Protein AF-A0A9P6XPJ1-F1 (afdb_monomer)

Radius of gyration: 18.8 Å; Cα contacts (8 Å, |Δi|>4): 236; ch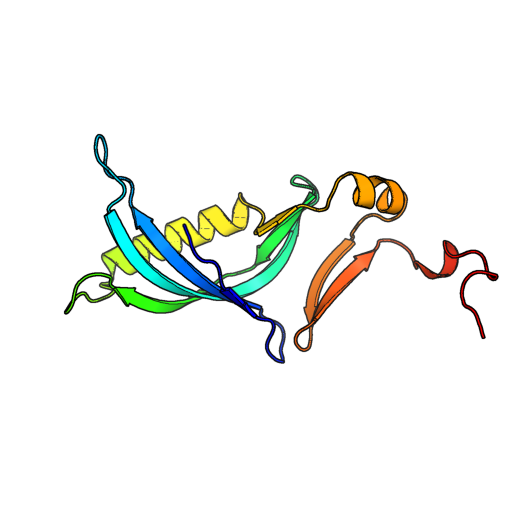ains: 1; bounding box: 53×30×53 Å

Solvent-accessible surface area (backbone atoms only — not comparable to full-atom values): 7744 Å² total; per-residue (Å²): 115,47,78,76,45,78,45,50,48,83,40,51,40,35,38,41,35,30,38,39,54,46,79,46,94,96,54,77,60,46,69,53,24,38,41,32,30,38,20,34,41,33,58,38,82,91,76,46,16,37,20,47,31,83,65,43,82,75,46,72,48,50,64,52,91,88,57,72,85,43,74,66,59,46,51,53,51,51,53,50,50,57,51,40,34,74,74,47,56,84,42,65,64,53,67,76,55,47,60,77,32,65,87,43,48,77,68,43,34,36,36,50,69,34,35,84,47,76,41,49,76,57,70,67,75,83,72,52,65,94,80,73,78,74,133

Foldseek 3Di:
DDDWDWFQAFDWKIKIKDWDWDDDPPDDTHTFFIWIKIFKWKQDPVQQAIFGHPIDTPDTDGPDPPDDCDPVVVVVVVVVNVVCRVPPHPGHDDVVVCVVCVVWAFPIWTRHRRDIDTDTPDDCVVVDDPPPPDD

Secondary structure (DSSP, 8-state):
-EEEEEE--SSS-EEEEEEEEEPPTTSPPEEEEEEEEEEEEEEETTTTEEEEEEEEEEEEEESSTT----HHHHHHHHHHHHHHHHH--SEEPPHHHHHHTSSS-EEEEEEETTEEEEEESS-GGGTS-TTSS--

Nearest PDB structures (foldseek):
  3l6i-assembly2_B  TM=6.803E-01  e=3.634E-03  Escherichia coli K-12
  1bp1-assembly1_A  TM=3.523E-01  e=2.879E-02  Homo sapiens
  6q0w-assembly1_C  TM=2.611E-01  e=1.397E-01  Homo sapiens
  4if5-assembly1_A  TM=2.647E-01  e=2.995E-01  Homo sapiens

Sequence (135 aa):
MSHPQLSLPAGERLHLGMDVALATAGGNPAKLGTVKLSSGLRYDAQTQGFHLQQPSVDDFTPANQGGRLDSRTRGLLNAWLSDYAQREPIYKLDPAMAGVLGALQVQSAQVKNGKLVVTFNQNLGNLVPAGILGK

Organism: NCBI:txid936053

Mean predicted aligned error: 8.5 Å

Structure (mmCIF, N/CA/C/O backbone):
data_AF-A0A9P6XPJ1-F1
#
_entry.id   AF-A0A9P6XPJ1-F1
#
loop_
_atom_site.group_PDB
_atom_site.id
_atom_site.type_symbol
_atom_site.label_atom_id
_atom_site.label_alt_id
_atom_site.label_comp_id
_atom_site.label_asym_id
_atom_site.label_entity_id
_atom_site.label_seq_id
_atom_site.pdbx_PDB_ins_code
_atom_site.Cartn_x
_atom_site.Cartn_y
_atom_site.Cartn_z
_atom_site.occupancy
_atom_site.B_iso_or_equiv
_atom_site.auth_seq_id
_atom_site.auth_comp_id
_atom_site.auth_asym_id
_atom_site.auth_atom_id
_atom_site.pdbx_PDB_model_num
ATOM 1 N N . MET A 1 1 ? 5.167 8.720 -9.029 1.00 75.88 1 MET A N 1
ATOM 2 C CA . MET A 1 1 ? 4.073 7.733 -9.140 1.00 75.88 1 MET A CA 1
ATOM 3 C C . MET A 1 1 ? 2.792 8.484 -9.445 1.00 75.88 1 MET A C 1
ATOM 5 O O . MET A 1 1 ? 2.632 9.572 -8.904 1.00 75.88 1 MET A O 1
ATOM 9 N N . SER A 1 2 ? 1.909 7.949 -10.285 1.00 83.69 2 SER A N 1
ATOM 10 C CA . SER A 1 2 ? 0.612 8.575 -10.594 1.00 83.69 2 SER A CA 1
ATOM 11 C C . SER A 1 2 ? -0.471 7.530 -10.872 1.00 83.69 2 SER A C 1
ATOM 13 O O . SER A 1 2 ? -0.165 6.357 -11.079 1.00 83.69 2 SER A O 1
ATOM 15 N N . HIS A 1 3 ? -1.734 7.965 -10.863 1.00 88.12 3 HIS A N 1
ATOM 16 C CA . HIS A 1 3 ? -2.918 7.137 -11.141 1.00 88.12 3 HIS A CA 1
ATOM 17 C C . HIS A 1 3 ? -3.021 5.847 -10.297 1.00 88.12 3 HIS A C 1
ATOM 19 O O . HIS A 1 3 ? -3.149 4.762 -10.867 1.00 88.12 3 HIS A O 1
ATOM 25 N N . PRO A 1 4 ? -2.954 5.926 -8.951 1.00 89.94 4 PRO A N 1
ATOM 26 C CA . PRO A 1 4 ? -3.089 4.745 -8.108 1.00 89.94 4 PRO A CA 1
ATOM 27 C C . PRO A 1 4 ? -4.505 4.161 -8.197 1.00 89.94 4 PRO A C 1
ATOM 29 O O . PRO A 1 4 ? -5.500 4.879 -8.121 1.00 89.94 4 PRO A O 1
ATOM 32 N N . GLN A 1 5 ? -4.584 2.842 -8.324 1.00 92.50 5 GLN A N 1
ATOM 33 C CA . GLN A 1 5 ? -5.819 2.067 -8.377 1.00 92.50 5 GLN A CA 1
ATOM 34 C C . GLN A 1 5 ? -5.742 0.985 -7.307 1.00 92.50 5 GLN A C 1
ATOM 36 O O . GLN A 1 5 ? -5.007 0.010 -7.453 1.00 92.50 5 GLN A O 1
ATOM 41 N N . LEU A 1 6 ? -6.474 1.186 -6.214 1.00 91.75 6 LEU A N 1
ATOM 42 C CA . LEU A 1 6 ? -6.504 0.276 -5.076 1.00 91.75 6 LEU A CA 1
ATOM 43 C C . LEU A 1 6 ? -7.742 -0.617 -5.148 1.00 91.75 6 LEU A C 1
ATOM 45 O O . LEU A 1 6 ? -8.851 -0.137 -5.373 1.00 91.75 6 LEU A O 1
ATOM 49 N N . SER A 1 7 ? -7.561 -1.906 -4.880 1.00 94.75 7 SER A N 1
ATOM 50 C CA . SER A 1 7 ? -8.668 -2.828 -4.633 1.00 94.75 7 SER A CA 1
ATOM 51 C C . SER A 1 7 ? -8.352 -3.779 -3.481 1.00 94.75 7 SER A C 1
ATOM 53 O O . SER A 1 7 ? -7.192 -4.077 -3.191 1.00 94.75 7 SER A O 1
ATOM 55 N N . LEU A 1 8 ? -9.406 -4.239 -2.811 1.00 94.69 8 LEU A N 1
ATOM 56 C CA . LEU A 1 8 ? -9.347 -5.202 -1.715 1.00 94.69 8 LEU A CA 1
ATOM 57 C C . LEU A 1 8 ? -10.127 -6.457 -2.135 1.00 94.69 8 LEU A C 1
ATOM 59 O O . LEU A 1 8 ? -11.306 -6.586 -1.800 1.00 94.69 8 LEU A O 1
ATOM 63 N N . PRO A 1 9 ? -9.520 -7.354 -2.931 1.00 94.50 9 PRO A N 1
ATOM 64 C CA . PRO A 1 9 ? -10.162 -8.610 -3.297 1.00 94.50 9 PRO A CA 1
ATOM 65 C C . PRO A 1 9 ? -10.359 -9.500 -2.064 1.00 94.50 9 PRO A C 1
ATOM 67 O O . PRO A 1 9 ? -9.755 -9.284 -1.011 1.00 94.50 9 PRO A O 1
ATOM 70 N N . ALA A 1 10 ? -11.187 -10.537 -2.193 1.00 93.94 10 ALA A N 1
ATOM 71 C CA . ALA A 1 10 ? -11.299 -11.549 -1.150 1.00 93.94 10 ALA A CA 1
ATOM 72 C C . ALA A 1 10 ? -9.913 -12.149 -0.836 1.00 93.94 10 ALA A C 1
ATOM 74 O O . ALA A 1 10 ? -9.173 -12.523 -1.743 1.00 93.94 10 ALA A O 1
ATOM 75 N N . GLY A 1 11 ? -9.570 -12.222 0.452 1.00 94.75 11 GLY A N 1
ATOM 76 C CA . GLY A 1 11 ? -8.261 -12.662 0.937 1.00 94.75 11 GLY A CA 1
ATOM 77 C C . GLY A 1 11 ? -7.609 -11.656 1.886 1.00 94.75 11 GLY A C 1
ATOM 78 O O . GLY A 1 11 ? -8.287 -10.814 2.480 1.00 94.75 11 GLY A O 1
ATOM 79 N N . GLU A 1 12 ? -6.289 -11.768 2.039 1.00 96.44 12 GLU A N 1
ATOM 80 C CA . GLU A 1 12 ? -5.491 -11.039 3.042 1.00 96.44 12 GLU A CA 1
ATOM 81 C C . GLU A 1 12 ? -4.555 -9.982 2.438 1.00 96.44 12 GLU A C 1
ATOM 83 O O . GLU A 1 12 ? -3.703 -9.415 3.121 1.00 96.44 12 GLU A O 1
ATOM 88 N N . ARG A 1 13 ? -4.682 -9.720 1.133 1.00 96.88 13 ARG A N 1
ATOM 89 C CA . ARG A 1 13 ? -3.813 -8.789 0.409 1.00 96.88 13 ARG A CA 1
ATOM 90 C C . ARG A 1 13 ? -4.636 -7.757 -0.347 1.00 96.88 13 ARG A C 1
ATOM 92 O O . ARG A 1 13 ? -5.672 -8.078 -0.923 1.00 96.88 13 ARG A O 1
ATOM 99 N N . LEU A 1 14 ? -4.153 -6.521 -0.351 1.00 95.69 14 LEU A N 1
ATOM 100 C CA . LEU A 1 14 ? -4.606 -5.483 -1.271 1.00 95.69 14 LEU A CA 1
ATOM 101 C C . LEU A 1 14 ? -3.899 -5.638 -2.613 1.00 95.69 14 LEU A C 1
ATOM 103 O O . LEU A 1 14 ? -2.757 -6.101 -2.656 1.00 95.69 14 LEU A O 1
ATOM 107 N N . HIS A 1 15 ? -4.557 -5.201 -3.682 1.00 95.88 15 HIS A N 1
ATOM 108 C CA . HIS A 1 15 ? -3.942 -5.023 -4.994 1.00 95.88 15 HIS A CA 1
ATOM 109 C C . HIS A 1 15 ? -3.838 -3.531 -5.305 1.00 95.88 15 HIS A C 1
ATOM 111 O O . HIS A 1 15 ? -4.806 -2.787 -5.129 1.00 95.88 15 HIS A O 1
ATOM 117 N N . LEU A 1 16 ? -2.677 -3.109 -5.796 1.00 92.94 16 LEU A N 1
ATOM 118 C CA . LEU A 1 16 ? -2.400 -1.735 -6.190 1.00 92.94 16 LEU A CA 1
ATOM 119 C C . LEU A 1 16 ? -1.830 -1.708 -7.611 1.00 92.94 16 LEU A C 1
ATOM 121 O O . LEU A 1 16 ? -0.810 -2.333 -7.895 1.00 92.94 16 LEU A O 1
ATOM 125 N N . GLY A 1 17 ? -2.493 -0.976 -8.501 1.00 93.44 17 GLY A N 1
ATOM 126 C CA . GLY A 1 17 ? -1.987 -0.625 -9.827 1.00 93.44 17 GLY A CA 1
ATOM 127 C C . GLY A 1 17 ? -1.550 0.836 -9.863 1.00 93.44 17 GLY A C 1
ATOM 128 O O . GLY A 1 17 ? -2.233 1.682 -9.289 1.00 93.44 17 GLY A O 1
ATOM 129 N N . MET A 1 18 ? -0.426 1.155 -10.505 1.00 91.75 18 MET A N 1
ATOM 130 C CA . MET A 1 18 ? 0.058 2.540 -10.591 1.00 91.75 18 MET A CA 1
ATOM 131 C C . MET A 1 18 ? 1.071 2.766 -11.713 1.00 91.75 18 MET A C 1
ATOM 133 O O . MET A 1 18 ? 1.840 1.873 -12.069 1.00 91.75 18 MET A O 1
ATOM 137 N N . ASP A 1 19 ? 1.126 3.995 -12.223 1.00 90.75 19 ASP A N 1
ATOM 138 C CA . ASP A 1 19 ? 2.172 4.428 -13.145 1.00 90.75 19 ASP A CA 1
ATOM 139 C C . ASP A 1 19 ? 3.463 4.772 -12.385 1.00 90.75 19 ASP A C 1
ATOM 141 O O . ASP A 1 19 ? 3.468 5.557 -11.424 1.00 90.75 19 ASP A O 1
ATOM 145 N N . VAL A 1 20 ? 4.583 4.225 -12.859 1.00 86.50 20 VAL A N 1
ATOM 146 C CA . VAL A 1 20 ? 5.932 4.478 -12.342 1.00 86.50 20 VAL A CA 1
ATOM 147 C C . VAL A 1 20 ? 6.777 5.227 -13.371 1.00 86.50 20 VAL A C 1
ATOM 149 O O . VAL A 1 20 ? 6.724 4.974 -14.576 1.00 86.50 20 VAL A O 1
ATOM 152 N N . ALA A 1 21 ? 7.574 6.170 -12.877 1.00 85.69 21 ALA A N 1
ATOM 153 C CA . ALA A 1 21 ? 8.484 6.987 -13.666 1.00 85.69 21 ALA A CA 1
ATOM 154 C C . ALA A 1 21 ? 9.814 7.116 -12.922 1.00 85.69 21 ALA A C 1
ATOM 156 O O . ALA A 1 21 ? 9.828 7.146 -11.690 1.00 85.69 21 ALA A O 1
ATOM 157 N N . LEU A 1 22 ? 10.911 7.194 -13.671 1.00 76.25 22 LEU A N 1
ATOM 158 C CA . LEU A 1 22 ? 12.253 7.361 -13.130 1.00 76.25 22 LEU A CA 1
ATOM 159 C C . LEU A 1 22 ? 12.711 8.799 -13.344 1.00 76.25 22 LEU A C 1
ATOM 161 O O . LEU A 1 22 ? 12.706 9.293 -14.471 1.00 76.25 22 LEU A O 1
ATOM 165 N N . ALA A 1 23 ? 13.128 9.461 -12.269 1.00 74.62 23 ALA A N 1
ATOM 166 C CA . ALA A 1 23 ? 13.806 10.743 -12.376 1.00 74.62 23 ALA A CA 1
ATOM 167 C C . ALA A 1 23 ? 15.238 10.516 -12.882 1.00 74.62 23 ALA A C 1
ATOM 169 O O . ALA A 1 23 ? 16.014 9.789 -12.263 1.00 74.62 23 ALA A O 1
ATOM 170 N N . THR A 1 24 ? 15.592 11.138 -14.003 1.00 69.25 24 THR A N 1
ATOM 171 C CA . THR A 1 24 ? 16.977 11.227 -14.481 1.00 69.25 24 THR A CA 1
ATOM 172 C C . THR A 1 24 ? 17.550 12.582 -14.086 1.00 69.25 24 THR A C 1
ATOM 174 O O . THR A 1 24 ? 16.843 13.587 -14.160 1.00 69.25 24 THR A O 1
ATOM 177 N N . ALA A 1 25 ? 18.818 12.631 -13.674 1.00 70.69 25 ALA A N 1
ATOM 178 C CA . ALA A 1 25 ? 19.457 13.881 -13.272 1.00 70.69 25 ALA A CA 1
ATOM 179 C C . ALA A 1 25 ? 19.349 14.942 -14.387 1.00 70.69 25 ALA A C 1
ATOM 181 O O . ALA A 1 25 ? 19.799 14.714 -15.507 1.00 70.69 25 ALA A O 1
ATOM 182 N N . GLY A 1 26 ? 18.728 16.083 -14.071 1.00 73.94 26 GLY A N 1
ATOM 183 C CA . GLY A 1 26 ? 18.601 17.235 -14.972 1.00 73.94 26 GLY A CA 1
ATOM 184 C C . GLY A 1 26 ? 17.477 17.169 -16.014 1.00 73.94 26 GLY A C 1
ATOM 185 O O . GLY A 1 26 ? 17.406 18.062 -16.852 1.00 73.94 26 GLY A O 1
ATOM 186 N N . GLY A 1 27 ? 16.601 16.157 -15.983 1.00 77.12 27 GLY A N 1
ATOM 187 C CA . GLY A 1 27 ? 15.523 15.993 -16.966 1.00 77.12 27 GLY A CA 1
ATOM 188 C C . GLY A 1 27 ? 14.150 15.708 -16.358 1.00 77.12 27 GLY A C 1
ATOM 189 O O . GLY A 1 27 ? 14.023 15.400 -15.172 1.00 77.12 27 GLY A O 1
ATOM 190 N N . ASN A 1 28 ? 13.112 15.779 -17.197 1.00 78.62 28 ASN A N 1
ATOM 191 C CA . ASN A 1 28 ? 11.769 15.350 -16.810 1.00 78.62 28 ASN A CA 1
ATOM 192 C C . ASN A 1 28 ? 11.748 13.835 -16.532 1.00 78.62 28 ASN A C 1
ATOM 194 O O . ASN A 1 28 ? 12.403 13.081 -17.256 1.00 78.62 28 ASN A O 1
ATOM 198 N N . PRO A 1 29 ? 10.981 13.367 -15.528 1.00 80.31 29 PRO A N 1
ATOM 199 C CA . PRO A 1 29 ? 10.865 11.944 -15.236 1.00 80.31 29 PRO A CA 1
ATOM 200 C C . PRO A 1 29 ? 10.415 11.143 -16.462 1.00 80.31 29 PRO A C 1
ATOM 202 O O . PRO A 1 29 ? 9.380 11.435 -17.062 1.00 80.31 29 PRO A O 1
ATOM 205 N N . ALA A 1 30 ? 11.170 10.105 -16.815 1.00 82.69 30 ALA A N 1
ATOM 206 C CA . ALA A 1 30 ? 10.817 9.207 -17.906 1.00 82.69 30 ALA A CA 1
ATOM 207 C C . ALA A 1 30 ? 9.812 8.159 -17.408 1.00 82.69 30 ALA A C 1
ATOM 209 O O . ALA A 1 30 ? 10.077 7.459 -16.425 1.00 82.69 30 ALA A O 1
ATOM 210 N N . LYS A 1 31 ? 8.655 8.033 -18.077 1.00 85.38 31 LYS A N 1
ATOM 211 C CA . LYS A 1 31 ? 7.662 6.999 -17.745 1.00 85.38 31 LYS A CA 1
ATOM 212 C C . LYS A 1 31 ? 8.274 5.619 -17.997 1.00 85.38 31 LYS A C 1
ATOM 214 O O . LYS A 1 31 ? 8.664 5.310 -19.118 1.00 85.38 31 LYS A O 1
ATOM 219 N N . LEU A 1 32 ? 8.340 4.790 -16.957 1.00 84.19 32 LEU A N 1
ATOM 220 C CA . LEU A 1 32 ? 8.827 3.414 -17.066 1.00 84.19 32 LEU A CA 1
ATOM 221 C C . LEU A 1 32 ? 7.708 2.476 -17.519 1.00 84.19 32 LEU A C 1
ATOM 223 O O . LEU A 1 32 ? 7.926 1.607 -18.362 1.00 84.19 32 LEU A O 1
ATOM 227 N N . GLY A 1 33 ? 6.508 2.654 -16.967 1.00 89.19 33 GLY A N 1
ATOM 228 C CA . GLY A 1 33 ? 5.378 1.771 -17.222 1.00 89.19 33 GLY A CA 1
ATOM 229 C C . GLY A 1 33 ? 4.337 1.812 -16.114 1.00 89.19 33 GLY A C 1
ATOM 230 O O . GLY A 1 33 ? 4.332 2.721 -15.283 1.00 89.19 33 GLY A O 1
ATOM 231 N N . THR A 1 34 ? 3.477 0.804 -16.106 1.00 91.56 34 THR A N 1
ATOM 232 C CA . THR A 1 34 ? 2.466 0.568 -15.076 1.00 91.56 34 THR A CA 1
ATOM 233 C C . THR A 1 34 ? 2.834 -0.702 -14.320 1.00 91.56 34 THR A C 1
ATOM 235 O O . THR A 1 34 ? 3.063 -1.744 -14.931 1.00 91.56 34 THR A O 1
ATOM 238 N N . VAL A 1 35 ? 2.903 -0.623 -12.994 1.00 90.62 35 VAL A N 1
ATOM 239 C CA . VAL A 1 35 ? 3.138 -1.773 -12.114 1.00 90.62 35 VAL A CA 1
ATOM 240 C C . VAL A 1 35 ? 1.821 -2.205 -11.481 1.00 90.62 35 VAL A C 1
ATOM 242 O O . VAL A 1 35 ? 1.006 -1.358 -11.110 1.00 90.62 35 VAL A O 1
ATOM 245 N N . LYS A 1 36 ? 1.624 -3.517 -11.346 1.00 93.62 36 LYS A N 1
ATOM 246 C CA . LYS A 1 36 ? 0.616 -4.102 -10.460 1.00 93.62 36 LYS A CA 1
ATOM 247 C C . LYS A 1 36 ? 1.333 -4.850 -9.351 1.00 93.62 36 LYS A C 1
ATOM 249 O O . LYS A 1 36 ? 2.263 -5.612 -9.618 1.00 93.62 36 LYS A O 1
ATOM 254 N N . LEU A 1 37 ? 0.912 -4.613 -8.120 1.00 93.38 37 LEU A N 1
ATOM 255 C CA . LEU A 1 37 ? 1.483 -5.250 -6.946 1.00 93.38 37 LEU A CA 1
ATOM 256 C C . LEU A 1 37 ? 0.396 -5.739 -6.001 1.00 93.38 37 LEU A C 1
ATOM 258 O O . LEU A 1 37 ? -0.683 -5.145 -5.911 1.00 93.38 37 LEU A O 1
ATOM 262 N N . SER A 1 38 ? 0.741 -6.765 -5.235 1.00 96.25 38 SER A N 1
ATOM 263 C CA . SER A 1 38 ? -0.049 -7.265 -4.124 1.00 96.25 38 SER A CA 1
ATOM 264 C C . SER A 1 38 ? 0.712 -7.036 -2.829 1.00 96.25 38 SER A C 1
ATOM 266 O O . SER A 1 38 ? 1.935 -7.181 -2.770 1.00 96.25 38 SER A O 1
ATOM 268 N N . SER A 1 39 ? 0.007 -6.693 -1.756 1.00 95.75 39 SER A N 1
ATOM 269 C CA . SER A 1 39 ? 0.633 -6.413 -0.463 1.00 95.75 39 SER A CA 1
ATOM 270 C C . SER A 1 39 ? -0.293 -6.754 0.695 1.00 95.75 39 SER A C 1
ATOM 272 O O . SER A 1 39 ? -1.504 -6.589 0.592 1.00 95.75 39 SER A O 1
ATOM 274 N N . GLY A 1 40 ? 0.271 -7.166 1.829 1.00 95.94 40 GLY A N 1
ATOM 275 C CA . GLY A 1 40 ? -0.415 -6.997 3.107 1.00 95.94 40 GLY A CA 1
ATOM 276 C C . GLY A 1 40 ? -0.446 -5.517 3.499 1.00 95.94 40 GLY A C 1
ATOM 277 O O . GLY A 1 40 ? 0.115 -4.658 2.806 1.00 95.94 40 GLY A O 1
ATOM 278 N N . LEU A 1 41 ? -1.050 -5.211 4.638 1.00 94.62 41 LEU A N 1
ATOM 279 C CA . LEU A 1 41 ? -1.034 -3.872 5.216 1.00 94.62 41 LEU A CA 1
ATOM 280 C C . LEU A 1 41 ? -0.510 -3.960 6.644 1.00 94.62 41 LEU A C 1
ATOM 282 O O . LEU A 1 41 ? -0.836 -4.909 7.348 1.00 94.62 41 LEU A O 1
ATOM 286 N N . ARG A 1 42 ? 0.275 -2.970 7.065 1.00 93.19 42 ARG A N 1
ATOM 287 C CA . ARG A 1 42 ? 0.672 -2.783 8.464 1.00 93.19 42 ARG A CA 1
ATOM 288 C C . ARG A 1 42 ? 0.372 -1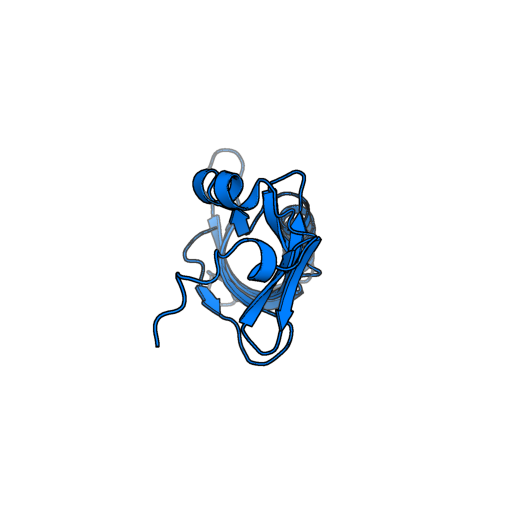.357 8.895 1.00 93.19 42 ARG A C 1
ATOM 290 O O . ARG A 1 42 ? 0.475 -0.434 8.091 1.00 93.19 42 ARG A O 1
ATOM 297 N N . TYR A 1 43 ? 0.051 -1.172 10.165 1.00 91.25 43 TYR A N 1
ATOM 298 C CA . TYR A 1 43 ? 0.063 0.151 10.777 1.00 91.25 43 TYR A CA 1
ATOM 299 C C . TYR A 1 43 ? 1.466 0.464 11.302 1.00 91.25 43 TYR A C 1
ATOM 301 O O . TYR A 1 43 ? 2.136 -0.419 11.840 1.00 91.25 43 TYR A O 1
ATOM 309 N N . ASP A 1 44 ? 1.899 1.710 11.145 1.00 89.75 44 ASP A N 1
ATOM 310 C CA . ASP A 1 44 ? 3.125 2.233 11.732 1.00 89.75 44 ASP A CA 1
ATOM 311 C C . ASP A 1 44 ? 2.789 3.433 12.621 1.00 89.75 44 ASP A C 1
ATOM 313 O O . ASP A 1 44 ? 2.260 4.449 12.165 1.00 89.75 44 ASP A O 1
ATOM 317 N N . ALA A 1 45 ? 3.076 3.302 13.916 1.00 85.38 45 ALA A N 1
ATOM 318 C CA . ALA A 1 45 ? 2.776 4.335 14.895 1.00 85.38 45 ALA A CA 1
ATOM 319 C C . ALA A 1 45 ? 3.683 5.567 14.754 1.00 85.38 45 ALA A C 1
ATOM 321 O O . ALA A 1 45 ? 3.263 6.654 15.141 1.00 85.38 45 ALA A O 1
ATOM 322 N N . GLN A 1 46 ? 4.892 5.425 14.193 1.00 86.25 46 GLN A N 1
ATOM 323 C CA . GLN A 1 46 ? 5.823 6.546 14.031 1.00 86.25 46 GLN A CA 1
ATOM 324 C C . GLN A 1 46 ? 5.352 7.515 12.948 1.00 86.25 46 GLN A C 1
ATOM 326 O O . GLN A 1 46 ? 5.462 8.727 13.106 1.00 86.25 46 GLN A O 1
ATOM 331 N N . THR A 1 47 ? 4.804 6.984 11.856 1.00 87.44 47 THR A N 1
ATOM 332 C CA . THR A 1 47 ? 4.245 7.786 10.757 1.00 87.44 47 THR A CA 1
ATOM 333 C C . THR A 1 47 ? 2.744 8.036 10.916 1.00 87.44 47 THR A C 1
ATOM 335 O O . THR A 1 47 ? 2.167 8.777 10.117 1.00 87.44 47 THR A O 1
ATOM 338 N N . GLN A 1 48 ? 2.117 7.403 11.919 1.00 85.88 48 GLN A N 1
ATOM 339 C CA . GLN A 1 48 ? 0.667 7.351 12.129 1.00 85.88 48 GLN A CA 1
ATOM 340 C C . GLN A 1 48 ? -0.083 6.971 10.842 1.00 85.88 48 GLN A C 1
ATOM 342 O O . GLN A 1 48 ? -1.111 7.555 10.480 1.00 85.88 48 GLN A O 1
ATOM 347 N N . GLY A 1 49 ? 0.469 5.998 10.116 1.00 89.25 49 GLY A N 1
ATOM 348 C CA . GLY A 1 49 ? 0.043 5.666 8.766 1.00 89.25 49 GLY A CA 1
ATOM 349 C C . GLY A 1 49 ? -0.023 4.171 8.497 1.00 89.25 49 GLY A C 1
ATOM 350 O O . GLY A 1 49 ? 0.560 3.345 9.199 1.00 89.25 49 GLY A O 1
ATOM 351 N N . PHE A 1 50 ? -0.753 3.820 7.445 1.00 91.50 50 PHE A N 1
ATOM 352 C CA . PHE A 1 50 ? -0.776 2.470 6.907 1.00 91.50 50 PHE A CA 1
ATOM 353 C C . PHE A 1 50 ? 0.291 2.324 5.830 1.00 91.50 50 PHE A C 1
ATOM 355 O O . PHE A 1 50 ? 0.339 3.096 4.873 1.00 91.50 50 PHE A O 1
ATOM 362 N N . HIS A 1 51 ? 1.123 1.304 5.979 1.00 93.81 51 HIS A N 1
ATOM 363 C CA . HIS A 1 51 ? 2.210 0.967 5.075 1.00 93.81 51 HIS A CA 1
ATOM 364 C C . HIS A 1 51 ? 1.945 -0.370 4.395 1.00 93.81 51 HIS A C 1
ATOM 366 O O . HIS A 1 51 ? 1.271 -1.252 4.937 1.00 93.81 51 HIS A O 1
ATOM 372 N N . LEU A 1 52 ? 2.544 -0.542 3.221 1.00 94.38 52 LEU A N 1
ATOM 373 C CA . LEU A 1 52 ? 2.609 -1.840 2.565 1.00 94.38 52 LEU A CA 1
ATOM 374 C C . LEU A 1 52 ? 3.413 -2.821 3.435 1.00 94.38 52 LEU A C 1
ATOM 376 O O . LEU A 1 52 ? 4.468 -2.483 3.975 1.00 94.38 52 LEU A O 1
ATOM 380 N N . GLN A 1 53 ? 2.911 -4.046 3.574 1.00 95.12 53 GLN A N 1
ATOM 381 C CA . GLN A 1 53 ? 3.590 -5.139 4.262 1.00 95.12 53 GLN A CA 1
ATOM 382 C C . GLN A 1 53 ? 3.928 -6.248 3.269 1.00 95.12 53 GLN A C 1
ATOM 384 O O . GLN A 1 53 ? 3.033 -6.852 2.674 1.00 95.12 53 GLN A O 1
ATOM 389 N N . GLN A 1 54 ? 5.227 -6.528 3.123 1.00 93.88 54 GLN A N 1
ATOM 390 C CA . GLN A 1 54 ? 5.753 -7.545 2.204 1.00 93.88 54 GLN A CA 1
ATOM 391 C C . GLN A 1 54 ? 5.141 -7.426 0.792 1.00 93.88 54 GLN A C 1
ATOM 393 O O . GLN A 1 54 ? 4.499 -8.372 0.317 1.00 93.88 54 GLN A O 1
ATOM 398 N N . PRO A 1 55 ? 5.259 -6.258 0.133 1.00 94.12 55 PRO A N 1
ATOM 399 C CA . PRO A 1 55 ? 4.715 -6.082 -1.205 1.00 94.12 55 PRO A CA 1
ATOM 400 C C . PRO A 1 55 ? 5.464 -6.949 -2.225 1.00 94.12 55 PRO A C 1
ATOM 402 O O . PRO A 1 55 ? 6.672 -7.159 -2.118 1.00 94.12 55 PRO A O 1
ATOM 405 N N . SER A 1 56 ? 4.740 -7.425 -3.231 1.00 92.38 56 SER A N 1
ATOM 406 C CA . SER A 1 56 ? 5.273 -8.203 -4.348 1.00 92.38 56 SER A CA 1
ATOM 407 C C . SER A 1 56 ? 4.778 -7.611 -5.657 1.00 92.38 56 SER A C 1
ATOM 409 O O . SER A 1 56 ? 3.609 -7.250 -5.763 1.00 92.38 56 SER A O 1
ATOM 411 N N . VAL A 1 57 ? 5.658 -7.520 -6.652 1.00 91.12 57 VAL A N 1
ATOM 412 C CA . VAL A 1 57 ? 5.273 -7.131 -8.012 1.00 91.12 57 VAL A CA 1
ATOM 413 C C . VAL A 1 57 ? 4.611 -8.330 -8.678 1.00 91.12 57 VAL A C 1
ATOM 415 O O . VAL A 1 57 ? 5.255 -9.364 -8.854 1.00 91.12 57 VAL A O 1
ATOM 418 N N . ASP A 1 58 ? 3.346 -8.182 -9.055 1.00 91.44 58 ASP A N 1
ATOM 419 C CA . ASP A 1 58 ? 2.589 -9.230 -9.738 1.00 91.44 58 ASP A CA 1
ATOM 420 C C . ASP A 1 58 ? 2.738 -9.106 -11.261 1.00 91.44 58 ASP A C 1
ATOM 422 O O . ASP A 1 58 ? 2.836 -10.109 -11.963 1.00 91.44 58 ASP A O 1
ATOM 426 N N . ASP A 1 59 ? 2.774 -7.871 -11.777 1.00 90.19 59 ASP A N 1
ATOM 427 C CA . ASP A 1 59 ? 2.849 -7.590 -13.213 1.00 90.19 59 ASP A CA 1
ATOM 428 C C . ASP A 1 59 ? 3.495 -6.222 -13.497 1.00 90.19 59 ASP A C 1
ATOM 430 O O . ASP A 1 59 ? 3.482 -5.311 -12.660 1.00 90.19 59 ASP A O 1
ATOM 434 N N . PHE A 1 60 ? 4.050 -6.064 -14.698 1.00 88.31 60 PHE A N 1
ATOM 435 C CA . PHE A 1 60 ? 4.606 -4.802 -15.175 1.00 88.31 60 PHE A CA 1
ATOM 436 C C . PHE A 1 60 ? 4.387 -4.633 -16.676 1.00 88.31 60 PHE A C 1
ATOM 438 O O . PHE A 1 60 ? 4.894 -5.416 -17.480 1.00 88.31 60 PHE A O 1
ATOM 445 N N . THR A 1 61 ? 3.727 -3.538 -17.040 1.00 89.25 61 THR A N 1
ATOM 446 C CA . THR A 1 61 ? 3.497 -3.130 -18.425 1.00 89.25 61 THR A CA 1
ATOM 447 C C . THR A 1 61 ? 4.422 -1.962 -18.771 1.00 89.25 61 THR A C 1
ATOM 449 O O . THR A 1 61 ? 4.193 -0.852 -18.286 1.00 89.25 61 THR A O 1
ATO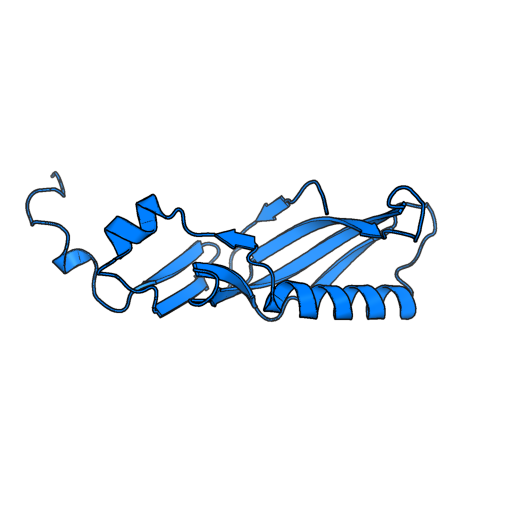M 452 N N . PRO A 1 62 ? 5.461 -2.162 -19.597 1.00 87.62 62 PRO A N 1
ATOM 453 C CA . PRO A 1 62 ? 6.379 -1.097 -19.996 1.00 87.62 62 PRO A CA 1
ATOM 454 C C . PRO A 1 62 ? 5.681 0.002 -20.801 1.00 87.62 62 PRO A C 1
ATOM 456 O O . PRO A 1 62 ? 4.755 -0.267 -21.562 1.00 87.62 62 PRO A O 1
ATOM 459 N N . ALA A 1 63 ? 6.164 1.239 -20.681 1.00 86.38 63 ALA A N 1
ATOM 460 C CA . ALA A 1 63 ? 5.637 2.367 -21.454 1.00 86.38 63 ALA A CA 1
ATOM 461 C C . ALA A 1 63 ? 5.990 2.292 -22.953 1.00 86.38 63 ALA A C 1
ATOM 463 O O . ALA A 1 63 ? 5.223 2.761 -23.791 1.00 86.38 63 ALA A O 1
ATOM 464 N N . ASN A 1 64 ? 7.134 1.687 -23.289 1.00 83.69 64 ASN A N 1
ATOM 465 C CA . ASN A 1 64 ? 7.606 1.542 -24.665 1.00 83.69 64 ASN A CA 1
ATOM 466 C C . ASN A 1 64 ? 7.222 0.163 -25.220 1.00 83.69 64 ASN A C 1
ATOM 468 O O . ASN A 1 64 ? 7.458 -0.858 -24.568 1.00 83.69 64 ASN A O 1
ATOM 472 N N . GLN A 1 65 ? 6.675 0.125 -26.439 1.00 67.56 65 GLN A N 1
ATOM 473 C CA . GLN 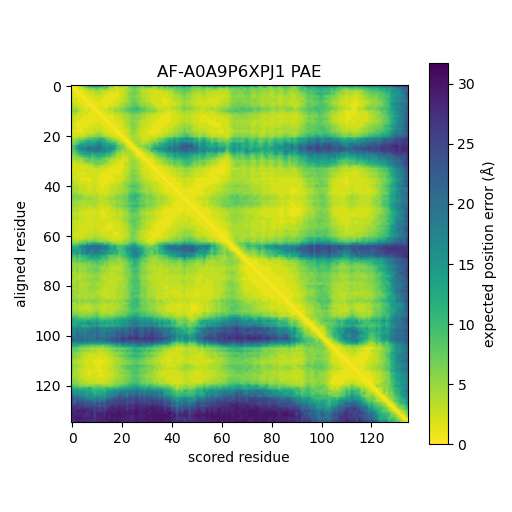A 1 65 ? 6.326 -1.129 -27.117 1.00 67.56 65 GLN A CA 1
ATOM 474 C C . GLN A 1 65 ? 7.572 -2.015 -27.284 1.00 67.56 65 GLN A C 1
ATOM 476 O O . GLN A 1 65 ? 8.607 -1.555 -27.758 1.00 67.56 65 GLN A O 1
ATOM 481 N N . GLY A 1 66 ? 7.481 -3.281 -26.866 1.00 66.31 66 GLY A N 1
ATOM 482 C CA . GLY A 1 66 ? 8.600 -4.234 -26.904 1.00 66.31 66 GLY A CA 1
ATOM 483 C C . GLY A 1 66 ? 9.560 -4.162 -25.711 1.00 66.31 66 GLY A C 1
ATOM 484 O O . GLY A 1 66 ? 10.469 -4.989 -25.618 1.00 66.31 66 GLY A O 1
ATOM 485 N N . GLY A 1 67 ? 9.351 -3.233 -24.769 1.00 67.00 67 GLY A N 1
ATOM 486 C CA . GLY A 1 67 ? 10.035 -3.269 -23.481 1.00 67.00 67 GLY A CA 1
ATOM 487 C C . GLY A 1 67 ? 9.767 -4.596 -22.767 1.00 67.00 67 GLY A C 1
ATOM 488 O O . GLY A 1 67 ? 8.684 -5.171 -22.870 1.00 67.00 67 GLY A O 1
ATOM 489 N N . ARG A 1 68 ? 10.753 -5.108 -22.034 1.00 68.00 68 ARG A N 1
ATOM 490 C CA . ARG A 1 68 ? 10.571 -6.232 -21.109 1.00 68.00 68 ARG A CA 1
ATOM 491 C C . ARG A 1 68 ? 10.989 -5.763 -19.729 1.00 68.00 68 ARG A C 1
ATOM 493 O O . ARG A 1 68 ? 11.912 -4.961 -19.609 1.00 68.00 68 ARG A O 1
ATOM 500 N N . LEU A 1 69 ? 10.341 -6.289 -18.693 1.00 74.38 69 LEU A N 1
ATOM 501 C CA . LEU A 1 69 ? 10.885 -6.189 -17.346 1.00 74.38 69 LEU A CA 1
ATOM 502 C C . LEU A 1 69 ? 12.088 -7.135 -17.261 1.00 74.38 69 LEU A C 1
ATOM 504 O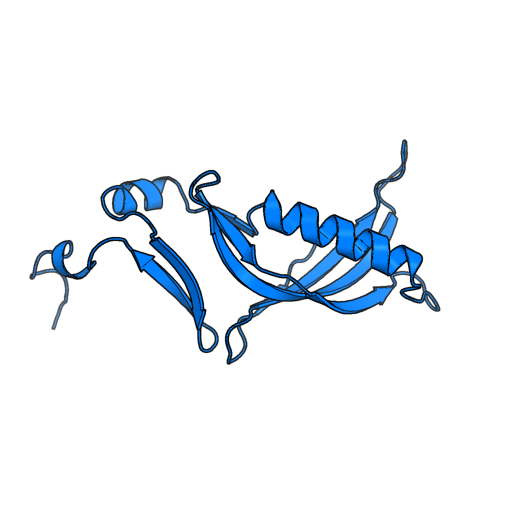 O . LEU A 1 69 ? 11.955 -8.296 -16.867 1.00 74.38 69 LEU A O 1
ATOM 508 N N . ASP A 1 70 ? 13.243 -6.665 -17.724 1.00 78.56 70 ASP A N 1
ATOM 509 C CA . ASP A 1 70 ? 14.488 -7.404 -17.580 1.00 78.56 70 ASP A CA 1
ATOM 510 C C . ASP A 1 70 ? 14.877 -7.532 -16.093 1.00 78.56 70 ASP A C 1
ATOM 512 O O . ASP A 1 70 ? 14.288 -6.915 -15.196 1.00 78.56 70 ASP A O 1
ATOM 516 N N . SER A 1 71 ? 15.852 -8.394 -15.809 1.00 82.75 71 SER A N 1
ATOM 517 C CA . SER A 1 71 ? 16.289 -8.670 -14.438 1.00 82.75 71 SER A CA 1
ATOM 518 C C . SER A 1 71 ? 16.815 -7.425 -13.722 1.00 82.75 71 SER A C 1
ATOM 520 O O . SER A 1 71 ? 16.633 -7.297 -12.510 1.00 82.75 71 SER A O 1
ATOM 522 N N . ARG A 1 72 ? 17.418 -6.485 -14.456 1.00 82.62 72 ARG A N 1
ATOM 523 C CA . ARG A 1 72 ? 17.968 -5.246 -13.906 1.00 82.62 72 ARG A CA 1
ATOM 524 C C . ARG A 1 72 ? 16.849 -4.298 -13.493 1.00 82.62 72 ARG A C 1
ATOM 526 O O . ARG A 1 72 ? 16.846 -3.831 -12.355 1.00 82.62 72 ARG A O 1
ATOM 533 N N . THR A 1 73 ? 15.885 -4.038 -14.373 1.00 78.19 73 THR A N 1
ATOM 534 C CA . THR A 1 73 ? 14.729 -3.187 -14.065 1.00 78.19 73 THR A CA 1
ATOM 535 C C . THR A 1 73 ? 13.895 -3.790 -12.939 1.00 78.19 73 THR A C 1
ATOM 537 O O . THR A 1 73 ? 13.485 -3.063 -12.036 1.00 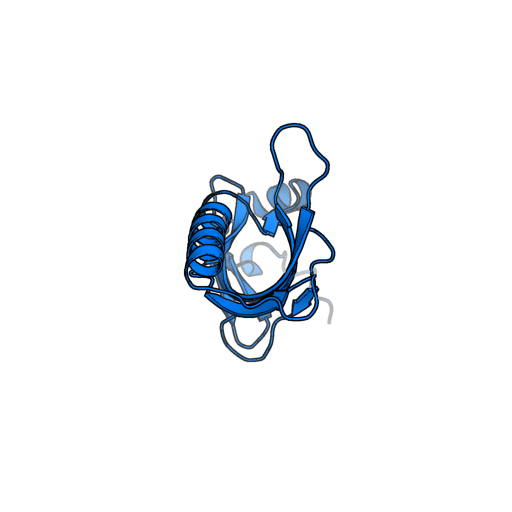78.19 73 THR A O 1
ATOM 540 N N . ARG A 1 74 ? 13.710 -5.119 -12.922 1.00 82.81 74 ARG A N 1
ATOM 541 C CA . ARG A 1 74 ? 13.041 -5.812 -11.810 1.00 82.81 74 ARG A CA 1
ATOM 542 C C . ARG A 1 74 ? 13.779 -5.622 -10.486 1.00 82.81 74 ARG A C 1
ATOM 544 O O . ARG A 1 74 ? 13.140 -5.343 -9.478 1.00 82.81 74 ARG A O 1
ATOM 551 N N . GLY A 1 75 ? 15.106 -5.747 -10.484 1.00 85.06 75 GLY A N 1
ATOM 552 C CA . GLY A 1 75 ? 15.922 -5.531 -9.288 1.00 85.06 75 GLY A CA 1
ATOM 553 C C . GLY A 1 75 ? 15.764 -4.119 -8.721 1.00 85.06 75 GLY A C 1
ATOM 554 O O . GLY A 1 75 ? 15.539 -3.962 -7.523 1.00 85.06 75 GLY A O 1
ATOM 555 N N . LEU A 1 76 ? 15.798 -3.102 -9.587 1.00 83.50 76 LEU A N 1
ATOM 556 C CA . LEU A 1 76 ? 15.586 -1.707 -9.190 1.00 83.50 76 LEU A CA 1
ATOM 557 C C . LEU A 1 76 ? 14.175 -1.472 -8.639 1.00 83.50 76 LEU A C 1
ATOM 559 O O . LEU A 1 76 ? 14.027 -0.833 -7.599 1.00 83.50 76 LEU A O 1
ATOM 563 N N . LEU A 1 77 ? 13.149 -2.014 -9.303 1.00 83.94 77 LEU A N 1
ATOM 564 C CA . LEU A 1 77 ? 11.761 -1.898 -8.858 1.00 83.94 77 LEU A CA 1
ATOM 565 C C . LEU A 1 77 ? 11.554 -2.553 -7.489 1.00 83.94 77 LEU A C 1
ATOM 567 O O . LEU A 1 77 ? 10.927 -1.957 -6.621 1.00 83.94 77 LEU A O 1
ATOM 571 N N . ASN A 1 78 ? 12.116 -3.744 -7.275 1.00 86.88 78 ASN A N 1
ATOM 572 C CA . ASN A 1 78 ? 12.019 -4.451 -6.000 1.00 86.88 78 ASN A CA 1
ATOM 573 C C . ASN A 1 78 ? 12.735 -3.699 -4.871 1.00 86.88 78 ASN A C 1
ATOM 575 O O . ASN A 1 78 ? 12.189 -3.583 -3.777 1.00 86.88 78 ASN A O 1
ATOM 579 N N . ALA A 1 79 ? 13.933 -3.166 -5.134 1.00 87.25 79 ALA A N 1
ATOM 580 C CA . ALA A 1 79 ? 14.677 -2.376 -4.154 1.00 87.25 79 ALA A CA 1
ATOM 581 C C . ALA A 1 79 ? 13.902 -1.113 -3.757 1.00 87.25 79 ALA A C 1
ATOM 583 O O . ALA A 1 79 ? 13.723 -0.833 -2.572 1.00 87.25 79 ALA A O 1
ATOM 584 N N . TRP A 1 80 ? 13.376 -0.396 -4.750 1.00 86.12 80 TRP A N 1
ATOM 585 C CA . TRP A 1 80 ? 12.542 0.776 -4.522 1.00 86.12 80 TRP A CA 1
ATOM 58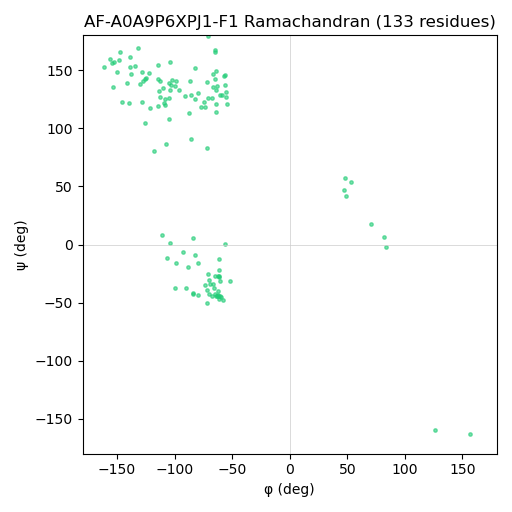6 C C . TRP A 1 80 ? 11.255 0.439 -3.759 1.00 86.12 80 TRP A C 1
ATOM 588 O O . TRP A 1 80 ? 10.904 1.139 -2.815 1.00 86.12 80 TRP A O 1
ATOM 598 N N . LEU A 1 81 ? 10.571 -0.649 -4.120 1.00 87.94 81 LEU A N 1
ATOM 599 C CA . LEU A 1 81 ? 9.325 -1.060 -3.475 1.00 87.94 81 LEU A CA 1
ATOM 600 C C . LEU A 1 81 ? 9.551 -1.465 -2.011 1.00 87.94 81 LEU A C 1
ATOM 602 O O . LEU A 1 81 ? 8.725 -1.155 -1.152 1.00 87.94 81 LEU A O 1
ATOM 606 N N . SER A 1 82 ? 10.680 -2.115 -1.722 1.00 89.31 82 SER A N 1
ATOM 607 C CA . SER A 1 82 ? 11.091 -2.437 -0.355 1.00 89.31 82 SER A CA 1
ATOM 608 C C . SER A 1 82 ? 11.340 -1.176 0.475 1.00 89.31 82 SER A C 1
ATOM 610 O O . SER A 1 82 ? 10.890 -1.109 1.617 1.00 89.31 82 SER A O 1
ATOM 612 N N . ASP A 1 83 ? 12.032 -0.179 -0.082 1.00 89.50 83 ASP A N 1
ATOM 613 C CA . ASP A 1 83 ? 12.301 1.089 0.608 1.00 89.50 83 ASP A CA 1
ATOM 614 C C . ASP A 1 83 ? 11.011 1.900 0.830 1.00 89.50 83 ASP A C 1
ATOM 616 O O . ASP A 1 83 ? 10.727 2.344 1.945 1.00 89.50 83 ASP A O 1
ATOM 620 N N . TYR A 1 84 ? 10.161 1.989 -0.197 1.00 87.81 84 TYR A N 1
ATOM 621 C CA . TYR A 1 84 ? 8.863 2.657 -0.123 1.00 87.81 84 TYR A CA 1
ATOM 622 C C . TYR A 1 84 ? 7.968 2.048 0.964 1.00 87.81 84 TYR A C 1
ATOM 624 O O . TYR A 1 84 ? 7.444 2.767 1.811 1.00 87.81 84 TYR A O 1
ATOM 632 N N . ALA A 1 85 ? 7.845 0.718 1.010 1.00 90.50 85 ALA A N 1
ATOM 633 C CA . ALA A 1 85 ? 7.033 0.023 2.013 1.00 90.50 85 ALA A CA 1
ATOM 634 C C . ALA A 1 85 ? 7.502 0.257 3.459 1.00 90.50 85 ALA A C 1
ATOM 636 O O . ALA A 1 85 ? 6.708 0.184 4.405 1.00 90.50 85 ALA A O 1
ATOM 637 N N . GLN A 1 86 ? 8.789 0.540 3.652 1.00 89.69 86 GLN A N 1
ATOM 638 C CA . GLN A 1 86 ? 9.335 0.859 4.966 1.00 89.69 86 GLN A CA 1
ATOM 639 C C . GLN A 1 86 ? 9.053 2.306 5.366 1.00 89.69 86 GLN A C 1
ATOM 641 O O . GLN A 1 86 ? 8.657 2.541 6.505 1.00 89.69 86 GLN A O 1
ATOM 646 N N . ARG A 1 87 ? 9.226 3.258 4.445 1.00 89.00 87 ARG A N 1
ATOM 647 C CA . ARG A 1 87 ? 9.290 4.690 4.777 1.00 89.00 87 ARG A CA 1
ATOM 648 C C . ARG A 1 87 ? 7.998 5.450 4.533 1.00 89.00 87 ARG A C 1
ATOM 650 O O . ARG A 1 87 ? 7.658 6.335 5.311 1.00 89.00 87 ARG A O 1
ATOM 657 N N . GLU A 1 88 ? 7.280 5.110 3.473 1.00 89.56 88 GLU A N 1
ATOM 658 C CA . GLU A 1 88 ? 6.181 5.927 2.977 1.00 89.56 88 GLU A CA 1
ATOM 659 C C . GLU A 1 88 ? 4.832 5.257 3.271 1.00 89.56 88 GLU A C 1
ATOM 661 O O . GLU A 1 88 ? 4.580 4.135 2.814 1.00 89.56 88 GLU A O 1
ATOM 666 N N . PRO A 1 89 ? 3.943 5.907 4.041 1.00 90.81 89 PRO A N 1
ATOM 667 C CA . PRO A 1 89 ? 2.593 5.406 4.226 1.00 90.81 89 PRO A CA 1
ATOM 668 C C . PRO A 1 89 ? 1.778 5.601 2.942 1.00 90.81 89 PRO A C 1
ATOM 670 O O . PRO A 1 89 ? 1.822 6.656 2.311 1.00 90.81 89 PRO A O 1
ATOM 673 N N . ILE A 1 90 ? 0.961 4.608 2.594 1.00 88.06 90 ILE A N 1
ATOM 674 C CA . ILE A 1 90 ? -0.020 4.715 1.501 1.00 88.06 90 ILE A CA 1
ATOM 675 C C . ILE A 1 90 ? -1.290 5.458 1.931 1.00 88.06 90 ILE A C 1
ATOM 677 O O . ILE A 1 90 ? -2.068 5.901 1.090 1.00 88.06 90 ILE A O 1
ATOM 681 N N . TYR A 1 91 ? -1.496 5.602 3.241 1.00 85.56 91 TYR A N 1
ATOM 682 C CA . TYR A 1 91 ? -2.553 6.412 3.833 1.00 85.56 91 TYR A CA 1
ATOM 683 C C . TYR A 1 91 ? -2.122 6.880 5.220 1.00 85.56 91 TYR A C 1
ATOM 685 O O . TYR A 1 91 ? -1.618 6.083 6.012 1.00 85.56 91 TYR A O 1
ATOM 693 N N . LYS A 1 92 ? -2.341 8.156 5.531 1.00 85.19 92 LYS A N 1
ATOM 694 C CA . LYS A 1 92 ? -2.136 8.709 6.873 1.00 85.19 92 LYS A CA 1
ATOM 695 C C . LYS A 1 92 ? -3.486 8.884 7.541 1.00 85.19 92 LYS A C 1
ATOM 697 O O . LYS A 1 92 ? -4.429 9.341 6.898 1.00 85.19 92 LYS A O 1
ATOM 702 N N . LEU A 1 93 ? -3.577 8.522 8.816 1.00 77.44 93 LEU A N 1
ATOM 703 C CA . LEU A 1 93 ? -4.773 8.827 9.590 1.00 77.44 93 LEU A CA 1
ATOM 704 C C . LEU A 1 93 ? -4.912 10.348 9.700 1.00 77.44 93 LEU A C 1
ATOM 706 O O . LEU A 1 93 ? -3.940 11.042 10.000 1.00 77.44 93 LEU A O 1
ATOM 710 N N . ASP A 1 94 ? -6.115 10.860 9.443 1.00 76.31 94 ASP A N 1
ATOM 711 C CA . ASP A 1 94 ? -6.411 12.275 9.644 1.00 76.31 94 ASP A CA 1
ATOM 712 C C . ASP A 1 94 ? -6.191 12.619 11.133 1.00 76.31 94 ASP A C 1
ATOM 714 O O . ASP A 1 94 ? -6.739 11.924 12.000 1.00 76.31 94 ASP A O 1
ATOM 718 N N . PRO A 1 95 ? -5.414 13.666 11.464 1.00 66.38 95 PRO A N 1
ATOM 719 C CA . PRO A 1 95 ? -5.220 14.117 12.840 1.00 66.38 95 PRO A CA 1
ATOM 720 C C . PRO A 1 95 ? -6.529 14.362 13.607 1.00 66.38 95 PRO A C 1
ATOM 722 O O . PRO A 1 95 ? -6.587 14.126 14.814 1.00 66.38 95 PRO A O 1
ATOM 725 N N . ALA A 1 96 ? -7.602 14.778 12.926 1.00 67.62 96 ALA A N 1
ATOM 726 C CA . ALA A 1 96 ? -8.919 14.948 13.536 1.00 67.62 96 ALA A CA 1
ATOM 727 C C . ALA A 1 96 ? -9.528 13.604 13.977 1.00 67.62 96 ALA A C 1
ATOM 729 O O . ALA A 1 96 ? -10.171 13.523 15.026 1.00 67.62 96 ALA A O 1
ATOM 730 N N . MET A 1 97 ? -9.266 12.525 13.231 1.00 63.34 97 MET A N 1
ATOM 731 C CA . MET A 1 97 ? -9.605 11.163 13.652 1.00 63.34 97 MET A CA 1
ATOM 732 C C . MET A 1 97 ? -8.664 10.684 14.762 1.00 63.34 97 MET A C 1
ATOM 734 O O . MET A 1 97 ? -9.113 10.001 15.678 1.00 63.34 97 MET A O 1
ATOM 738 N N . ALA A 1 98 ? -7.387 11.083 14.738 1.00 59.47 98 ALA A N 1
ATOM 739 C CA . ALA A 1 98 ? -6.418 10.759 15.786 1.00 59.47 98 ALA A CA 1
ATOM 740 C C . ALA A 1 98 ? -6.802 11.335 17.161 1.00 59.47 98 ALA A C 1
ATOM 742 O O . ALA A 1 98 ? -6.459 10.734 18.171 1.00 59.47 98 ALA A O 1
ATOM 743 N N . GLY A 1 99 ? -7.549 12.445 17.217 1.00 56.88 99 GLY A N 1
ATOM 744 C CA . GLY A 1 99 ? -8.094 13.003 18.463 1.00 56.88 99 GLY A CA 1
ATOM 745 C C . GLY A 1 99 ? -9.207 12.148 19.084 1.00 56.88 99 GLY A C 1
ATOM 746 O O . GLY A 1 99 ? -9.186 11.890 20.285 1.00 56.88 99 GLY A O 1
ATOM 747 N N . VAL A 1 100 ? -10.131 11.627 18.267 1.00 59.06 100 VAL A N 1
ATOM 748 C CA . VAL A 1 100 ? -11.160 10.653 18.704 1.00 59.06 100 VAL A CA 1
ATOM 749 C C . VAL A 1 100 ? -10.518 9.304 19.043 1.00 59.06 100 VAL A C 1
ATOM 751 O O . VAL A 1 100 ? -10.927 8.622 19.982 1.00 59.06 100 VAL A O 1
ATOM 754 N N . LEU A 1 101 ? -9.456 8.953 18.317 1.00 56.53 101 LEU A N 1
ATOM 755 C CA . LEU A 1 101 ? -8.613 7.796 18.583 1.00 56.53 101 LEU A CA 1
ATOM 756 C C . LEU A 1 101 ? -7.524 8.064 19.641 1.00 56.53 101 LEU A C 1
ATOM 758 O O . LEU A 1 101 ? -6.712 7.189 19.909 1.00 56.53 101 LEU A O 1
ATOM 762 N N . GLY A 1 102 ? -7.493 9.232 20.290 1.00 53.03 102 GLY A N 1
ATOM 763 C CA . GLY A 1 102 ? -6.415 9.598 21.219 1.00 53.03 102 GLY A CA 1
ATOM 764 C C . GLY A 1 102 ? -6.364 8.699 22.459 1.00 53.03 102 GLY A C 1
ATOM 765 O O . GLY A 1 102 ? -5.295 8.457 23.014 1.00 53.03 102 GLY A O 1
ATOM 766 N N . ALA A 1 103 ? -7.515 8.136 22.845 1.00 58.06 103 ALA A N 1
ATOM 767 C CA . ALA A 1 103 ? -7.613 7.061 23.835 1.00 58.06 103 ALA A CA 1
ATOM 768 C C . ALA A 1 103 ? -7.493 5.650 23.216 1.00 58.06 103 ALA A C 1
ATOM 770 O O . ALA A 1 103 ? -7.220 4.683 23.922 1.00 58.06 103 ALA A O 1
ATOM 771 N N . LEU A 1 104 ? -7.710 5.526 21.905 1.00 66.06 104 LEU A N 1
ATOM 772 C CA . LEU A 1 104 ? -7.752 4.281 21.140 1.00 66.06 104 LEU A CA 1
ATOM 773 C C . LEU A 1 104 ? -6.506 4.145 20.274 1.00 66.06 104 LEU A C 1
ATOM 775 O O . LEU A 1 104 ? -6.487 4.486 19.090 1.00 66.06 104 LEU A O 1
ATOM 779 N N . GLN A 1 105 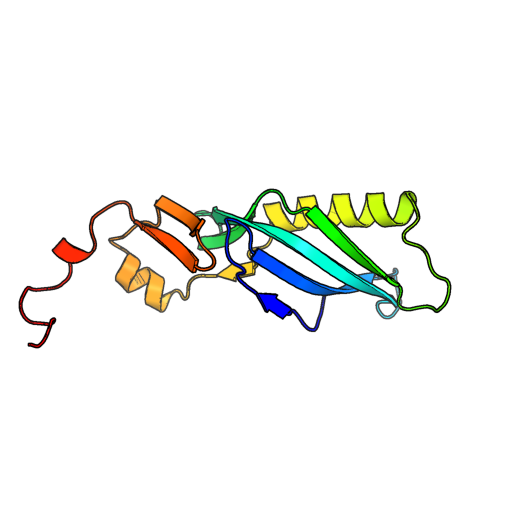? -5.452 3.599 20.860 1.00 77.44 105 GLN A N 1
ATOM 780 C CA . GLN A 1 105 ? -4.238 3.332 20.107 1.00 77.44 105 GLN A CA 1
ATOM 781 C C . GLN A 1 105 ? -4.511 2.222 19.092 1.00 77.44 105 GLN A C 1
ATOM 783 O O . GLN A 1 105 ? -4.976 1.138 19.453 1.00 77.44 105 GLN A O 1
ATOM 788 N N . VAL A 1 106 ? -4.211 2.481 17.818 1.00 83.69 106 VAL A N 1
ATOM 789 C CA . VAL A 1 106 ? -4.219 1.439 16.788 1.00 83.69 106 VAL A CA 1
ATOM 790 C C . VAL A 1 106 ? -3.137 0.423 17.142 1.00 83.69 106 VAL A C 1
ATOM 792 O O . VAL A 1 106 ? -1.948 0.735 17.132 1.00 83.69 106 VAL A O 1
ATOM 795 N N . GLN A 1 107 ? -3.559 -0.794 17.468 1.00 85.69 107 GLN A N 1
ATOM 796 C CA . GLN A 1 107 ? -2.674 -1.906 17.795 1.00 85.69 107 GLN A CA 1
ATOM 797 C C . GLN A 1 107 ? -2.188 -2.606 16.527 1.00 85.69 107 GLN A C 1
ATOM 799 O O . GLN A 1 107 ? -1.025 -2.986 16.422 1.00 85.69 107 GLN A O 1
ATOM 804 N N . SER A 1 108 ? -3.084 -2.794 15.558 1.00 87.94 108 SER A N 1
ATOM 805 C CA . SER A 1 108 ? -2.753 -3.415 14.281 1.00 87.94 108 SER A CA 1
ATOM 806 C C . SER A 1 108 ? -3.728 -2.993 13.192 1.00 87.94 108 SER A C 1
ATOM 808 O O . SER A 1 108 ? -4.855 -2.571 13.455 1.00 87.94 108 SER A O 1
ATOM 810 N N . ALA A 1 109 ? -3.294 -3.137 11.947 1.00 90.94 109 ALA A N 1
ATOM 811 C CA . ALA A 1 109 ? -4.164 -3.043 10.792 1.00 90.94 109 ALA A CA 1
ATOM 812 C C . ALA A 1 109 ? -3.746 -4.085 9.771 1.00 90.94 109 ALA A C 1
ATOM 814 O O . ALA A 1 109 ? -2.554 -4.301 9.579 1.00 90.94 109 ALA A O 1
ATOM 815 N N . GLN A 1 110 ? -4.730 -4.723 9.152 1.00 93.69 110 GLN A N 1
ATOM 816 C CA . GLN A 1 110 ? -4.526 -5.816 8.210 1.00 93.69 110 GLN A CA 1
ATOM 817 C C . GLN A 1 110 ? -5.674 -5.869 7.206 1.00 93.69 110 GLN A C 1
ATOM 819 O O . GLN A 1 110 ? -6.784 -5.408 7.484 1.00 93.69 110 GLN A O 1
ATOM 824 N N . VAL A 1 111 ? -5.421 -6.460 6.042 1.00 94.69 111 VAL A N 1
ATOM 825 C CA . VAL A 1 111 ? -6.491 -6.821 5.110 1.00 94.69 111 VAL A CA 1
ATOM 826 C C . VAL A 1 111 ? -7.014 -8.196 5.510 1.00 94.69 111 VAL A C 1
ATOM 828 O O . VAL A 1 111 ? -6.238 -9.128 5.684 1.00 94.69 111 VAL A O 1
ATOM 831 N N . LYS A 1 112 ? -8.330 -8.330 5.666 1.00 94.69 112 LYS A N 1
ATOM 832 C CA . LYS A 1 112 ? -8.991 -9.600 5.966 1.00 94.69 112 LYS A CA 1
ATOM 833 C C . LYS A 1 112 ? -10.275 -9.720 5.164 1.00 94.69 112 LYS A C 1
ATOM 835 O O . LYS A 1 112 ? -11.168 -8.885 5.293 1.00 94.69 112 LYS A O 1
ATOM 840 N N . ASN A 1 113 ? -10.375 -10.774 4.362 1.00 94.00 113 ASN A N 1
ATOM 841 C CA . ASN A 1 113 ? -11.512 -11.052 3.483 1.00 94.00 113 ASN A CA 1
ATOM 842 C C . ASN A 1 113 ? -11.945 -9.823 2.662 1.00 94.00 113 ASN A C 1
ATOM 844 O O . ASN A 1 113 ? -13.127 -9.485 2.624 1.00 94.00 113 ASN A O 1
ATOM 848 N N . GLY A 1 114 ? -10.979 -9.129 2.051 1.00 93.50 114 GLY A N 1
ATOM 849 C CA . GLY A 1 114 ? -11.245 -7.941 1.230 1.00 93.50 114 GLY A CA 1
ATOM 850 C C . GLY A 1 114 ? -11.685 -6.699 2.006 1.00 93.50 114 GLY A C 1
ATOM 851 O O . GLY A 1 114 ? -12.239 -5.766 1.431 1.00 93.50 114 GLY A O 1
ATOM 852 N N . LYS A 1 115 ? -11.449 -6.661 3.320 1.00 93.44 115 LYS A N 1
ATOM 853 C CA . LYS A 1 115 ? -11.733 -5.499 4.167 1.00 93.44 115 LYS A CA 1
ATOM 854 C C . LYS A 1 115 ? -10.485 -5.067 4.913 1.00 93.44 115 LYS A C 1
ATOM 856 O O . LYS A 1 115 ? -9.718 -5.906 5.378 1.00 93.44 115 LYS A O 1
ATOM 861 N N . LEU A 1 116 ? -10.314 -3.759 5.074 1.00 90.81 116 LEU A N 1
ATOM 862 C CA . LEU A 1 116 ? -9.364 -3.222 6.038 1.00 90.81 116 LEU A CA 1
ATOM 863 C C . LEU A 1 116 ? -9.935 -3.417 7.445 1.00 90.81 116 LEU A C 1
ATOM 865 O O . LEU A 1 116 ? -10.996 -2.886 7.767 1.00 90.81 116 LEU A O 1
ATOM 869 N N . VAL A 1 117 ? -9.232 -4.183 8.271 1.00 91.75 117 VAL A N 1
ATOM 870 C CA . VAL A 1 117 ? -9.560 -4.387 9.680 1.00 91.75 117 VAL A CA 1
ATOM 871 C C . VAL A 1 117 ? -8.516 -3.671 10.519 1.00 91.75 117 VAL A C 1
ATOM 873 O O . VAL A 1 117 ? -7.327 -3.973 10.423 1.00 91.75 117 VAL A O 1
ATOM 876 N N . VAL A 1 118 ? -8.976 -2.739 11.349 1.00 88.25 118 VAL A N 1
ATOM 877 C CA . VAL A 1 118 ? -8.152 -2.002 12.308 1.00 88.25 118 VAL A CA 1
ATOM 878 C C . VAL A 1 118 ? -8.503 -2.492 13.706 1.00 88.25 118 VAL A C 1
ATOM 880 O O . VAL A 1 118 ? -9.672 -2.492 14.091 1.00 88.25 118 VAL A O 1
ATOM 883 N N . THR A 1 119 ? -7.491 -2.926 14.447 1.00 88.25 119 THR A N 1
ATOM 884 C CA . THR A 1 119 ? -7.625 -3.359 15.838 1.00 88.25 119 THR A CA 1
ATOM 885 C C . THR A 1 119 ? -7.084 -2.266 16.737 1.00 88.25 119 THR A C 1
ATOM 887 O O . THR A 1 119 ? -5.986 -1.758 16.507 1.00 88.25 119 THR A O 1
ATOM 890 N N . PHE A 1 120 ? -7.836 -1.930 17.776 1.00 85.88 120 PHE A N 1
ATOM 891 C CA . PHE A 1 120 ? -7.433 -0.961 18.786 1.00 85.88 120 PHE A CA 1
ATOM 892 C C . PHE A 1 120 ? -7.015 -1.678 20.068 1.00 85.88 120 PHE A C 1
ATOM 894 O O . PHE A 1 120 ? -7.446 -2.800 20.330 1.00 85.88 120 PHE A O 1
ATOM 901 N N . ASN A 1 121 ? -6.204 -1.011 20.882 1.00 82.75 121 ASN A N 1
ATOM 902 C CA . ASN A 1 121 ? -5.748 -1.497 22.186 1.00 82.75 121 ASN A CA 1
ATOM 903 C C . ASN A 1 121 ? -6.884 -1.743 23.202 1.00 82.75 121 ASN A C 1
ATOM 905 O O . ASN A 1 121 ? -6.648 -2.359 24.238 1.00 82.75 121 ASN A O 1
ATOM 909 N N . GLN A 1 122 ? -8.099 -1.265 22.928 1.00 79.12 122 GLN A N 1
ATOM 910 C CA . GLN A 1 122 ? -9.277 -1.447 23.773 1.00 79.12 122 GLN A CA 1
ATOM 911 C C . GLN A 1 122 ? -10.562 -1.513 22.935 1.00 79.12 122 GLN A C 1
ATOM 913 O O . GLN A 1 122 ? -10.615 -1.054 21.792 1.00 79.12 122 GLN A O 1
ATOM 918 N N . ASN A 1 123 ? -11.614 -2.097 23.511 1.00 72.75 123 ASN A N 1
ATOM 919 C CA . ASN A 1 123 ? -12.896 -2.269 22.834 1.00 72.75 123 ASN A CA 1
ATOM 920 C C . ASN A 1 123 ? -13.617 -0.920 22.660 1.00 72.75 123 ASN A C 1
ATOM 922 O O . ASN A 1 123 ? -13.877 -0.215 23.637 1.00 72.75 123 ASN A O 1
ATOM 926 N N . LEU A 1 124 ? -13.993 -0.601 21.419 1.00 70.00 124 LEU A N 1
ATOM 927 C CA . LEU A 1 124 ? -14.737 0.613 21.066 1.00 70.00 124 LEU A CA 1
ATOM 928 C C . LEU A 1 124 ? -16.118 0.686 21.731 1.00 70.00 124 LEU A C 1
ATOM 930 O O . LEU A 1 124 ? -16.607 1.781 21.996 1.00 70.00 124 LEU A O 1
ATOM 934 N N . GLY A 1 125 ? -16.736 -0.458 22.041 1.00 66.44 125 GLY A N 1
ATOM 935 C CA . GLY A 1 125 ? -18.047 -0.526 22.690 1.00 66.44 125 GLY A CA 1
ATOM 936 C C . GLY A 1 125 ? -18.085 0.121 24.077 1.00 66.44 125 GLY A C 1
ATOM 937 O O . GLY A 1 125 ? -19.143 0.565 24.504 1.00 66.44 125 GLY A O 1
ATOM 938 N N . ASN A 1 126 ? -16.935 0.256 24.744 1.00 62.84 126 ASN A N 1
ATOM 939 C CA . ASN A 1 126 ? -16.834 0.920 26.047 1.00 62.84 126 ASN A CA 1
ATOM 940 C C . ASN A 1 126 ? -16.760 2.455 25.937 1.00 62.84 126 ASN A C 1
ATOM 942 O O . ASN A 1 126 ? -16.821 3.141 26.954 1.00 62.84 126 ASN A O 1
ATOM 946 N N . LEU A 1 127 ? -16.600 2.993 24.721 1.00 61.50 127 LEU A N 1
ATOM 947 C CA . LEU A 1 127 ? -16.493 4.431 24.446 1.00 61.50 127 LEU A CA 1
ATOM 948 C C . LEU A 1 127 ? -17.744 5.016 23.791 1.00 61.50 127 LEU A C 1
ATOM 950 O O . LEU A 1 127 ? -17.866 6.235 23.709 1.00 61.50 127 LEU A O 1
ATOM 954 N N . VAL A 1 128 ? -18.671 4.173 23.330 1.00 58.28 128 VAL A N 1
ATOM 955 C CA . VAL A 1 128 ? -19.983 4.617 22.860 1.00 58.28 128 VAL A CA 1
ATOM 956 C C . VAL A 1 128 ? -20.906 4.663 24.080 1.00 58.28 128 VAL A C 1
ATOM 958 O O . VAL A 1 128 ? -21.203 3.608 24.643 1.00 58.28 128 VAL A O 1
ATOM 961 N N . PRO A 1 129 ? -21.381 5.842 24.526 1.00 56.38 129 PRO A N 1
ATOM 962 C CA . PRO A 1 129 ? -22.418 5.902 25.547 1.00 56.38 129 PRO A CA 1
ATOM 963 C C . PRO A 1 129 ? -23.620 5.092 25.060 1.00 56.38 129 PRO A C 1
ATOM 965 O O . PRO A 1 129 ? -24.004 5.211 23.895 1.00 56.38 129 PRO A O 1
ATOM 968 N N . ALA A 1 130 ? -24.235 4.302 25.941 1.00 58.47 130 ALA A N 1
ATOM 969 C CA . ALA A 1 130 ? -25.306 3.348 25.622 1.00 58.47 130 ALA A CA 1
ATOM 970 C C . ALA A 1 130 ? -26.554 3.936 24.909 1.00 58.47 130 ALA A C 1
ATOM 972 O O . ALA A 1 130 ? -27.492 3.202 24.621 1.00 58.47 130 ALA A O 1
ATOM 973 N N . GLY A 1 131 ? -26.590 5.241 24.620 1.00 56.41 131 GLY A N 1
ATOM 974 C CA . GLY A 1 131 ? -27.706 5.947 23.991 1.00 56.41 131 GLY A CA 1
ATOM 975 C C . GLY A 1 131 ? -27.556 6.310 22.506 1.00 56.41 131 GLY A C 1
ATOM 976 O O . GLY A 1 131 ? -28.469 6.943 21.988 1.00 56.41 131 GLY A O 1
ATOM 977 N N . ILE A 1 132 ? -26.455 5.974 21.814 1.00 56.75 132 ILE A N 1
ATOM 978 C CA . ILE A 1 132 ? -26.241 6.419 20.410 1.00 56.75 132 ILE A CA 1
ATOM 979 C C . ILE A 1 132 ? -26.603 5.347 19.363 1.00 56.75 132 ILE A C 1
ATOM 981 O O . ILE A 1 132 ? -26.835 5.668 18.199 1.00 56.75 132 ILE A O 1
ATOM 985 N N . LEU A 1 133 ? -26.740 4.080 19.754 1.00 55.59 133 LEU A N 1
ATOM 986 C CA . LEU A 1 133 ? -27.243 3.045 18.849 1.00 55.59 133 LEU A CA 1
ATOM 987 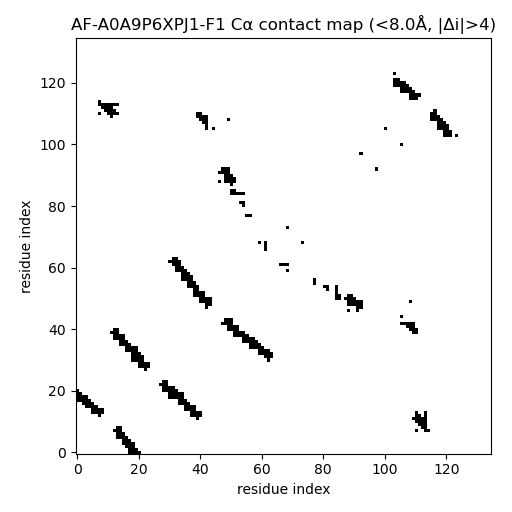C C . LEU A 1 133 ? -28.775 3.040 18.904 1.00 55.59 133 LEU A C 1
ATOM 989 O O . LEU A 1 133 ? -29.386 2.407 19.762 1.00 55.59 133 LEU A O 1
ATOM 993 N N . GLY A 1 134 ? -29.371 3.838 18.016 1.00 54.25 134 GLY A N 1
ATOM 994 C CA . GLY A 1 134 ? -30.810 3.875 17.777 1.00 54.25 134 GLY A CA 1
ATOM 995 C C . GLY A 1 134 ? -31.367 2.499 17.399 1.00 54.25 134 GLY A C 1
ATOM 996 O O . GLY A 1 134 ? -30.677 1.692 16.778 1.00 54.25 134 GLY A O 1
ATOM 997 N N . LYS A 1 135 ? -32.607 2.275 17.843 1.00 42.00 135 LYS A N 1
ATOM 998 C CA . LYS A 1 135 ? -33.449 1.095 17.605 1.00 42.00 135 LYS A CA 1
ATOM 999 C C . LYS A 1 135 ? -33.609 0.747 16.129 1.00 42.00 135 LYS A C 1
ATOM 1001 O O . LYS A 1 135 ? -33.673 1.696 15.318 1.00 42.00 135 LYS A O 1
#

pLDDT: mean 82.51, std 12.45, range [42.0, 96.88]